Protein AF-A0A6V7U161-F1 (afdb_monomer_lite)

InterPro domains:
  IPR001534 Transthyretin-like [PF01060] (57-115)
  IPR001534 Transthyretin-like [PTHR21700] (9-132)
  IPR038479 Transthyretin-like superfamily [G3DSA:2.60.40.3330] (28-146)

Secondary structure (DSSP, 8-state):
-------------------------------EEEEEEEEEEEE--SSTTSPPEEEEEE--S-EEEEEE-SSS-EEEEEEE--TTSEEEEEPPPPTT---GGG--EEEEEEE---TTS-S---TT-EEEEEEE-TTS-TT--EEEEEEETT--SEEEEE-

Radius of gyration: 27.33 Å; chains: 1; bounding box: 63×31×100 Å

Foldseek 3Di:
DDDDDDDPPPPPVPPPPPPPPPPPPPPQPFDKFKEFEKFWAWADDPDPPDPTDIDIATFFQKKKWKWFPPPDTHTQWIWTAHRRRIIIITGDGDPPDPDCQPTFMKMWIKGDRARCVDPPPDPPKIKIWIGTCNPPDSVDSHDYAYDHDPHPTDIDIDD

Structure (mmCIF, N/CA/C/O backbone):
data_AF-A0A6V7U161-F1
#
_entry.id   AF-A0A6V7U161-F1
#
loop_
_atom_site.group_PDB
_atom_site.id
_atom_site.type_symbol
_atom_site.label_atom_id
_atom_site.label_alt_id
_atom_site.label_comp_id
_atom_site.label_asym_id
_atom_site.label_entity_id
_atom_site.label_seq_id
_atom_site.pdbx_PDB_ins_code
_atom_site.Cartn_x
_atom_site.Cartn_y
_atom_site.Cartn_z
_atom_site.oc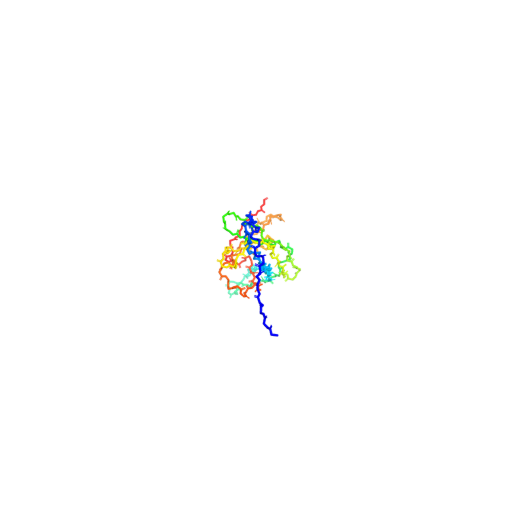cupancy
_atom_site.B_iso_or_equiv
_atom_site.auth_seq_id
_atom_site.auth_comp_id
_atom_site.auth_asym_id
_atom_site.auth_atom_id
_atom_site.pdbx_PDB_model_num
ATOM 1 N N . MET A 1 1 ? 34.275 -0.743 -76.771 1.00 33.38 1 MET A N 1
ATOM 2 C CA . MET A 1 1 ? 35.194 -1.772 -76.233 1.00 33.38 1 MET A CA 1
ATOM 3 C C . MET A 1 1 ? 36.042 -1.164 -75.121 1.00 33.38 1 MET A C 1
ATOM 5 O O . MET A 1 1 ? 36.836 -0.300 -75.441 1.00 33.38 1 MET A O 1
ATOM 9 N N . ASN A 1 2 ? 35.826 -1.640 -73.881 1.00 33.62 2 ASN A N 1
ATOM 10 C CA . ASN A 1 2 ? 36.758 -1.811 -72.740 1.00 33.62 2 ASN A CA 1
ATOM 11 C C . ASN A 1 2 ? 37.633 -0.633 -72.241 1.00 33.62 2 ASN A C 1
ATOM 13 O O . ASN A 1 2 ? 38.216 0.068 -73.044 1.00 33.62 2 ASN A O 1
ATOM 17 N N . LYS A 1 3 ? 37.932 -0.412 -70.949 1.00 35.66 3 LYS A N 1
ATOM 18 C CA . LYS A 1 3 ? 37.608 -0.993 -69.619 1.00 35.66 3 LYS A CA 1
ATOM 19 C C . LYS A 1 3 ? 38.303 -0.055 -68.583 1.00 35.66 3 LYS A C 1
ATOM 21 O O . LYS A 1 3 ? 39.442 0.314 -68.813 1.00 35.66 3 LYS A O 1
ATOM 26 N N . ILE A 1 4 ? 37.611 0.449 -67.551 1.00 38.06 4 ILE A N 1
ATOM 27 C CA . ILE A 1 4 ? 37.743 0.091 -66.110 1.00 38.06 4 ILE A CA 1
ATOM 28 C C . ILE A 1 4 ? 38.966 0.655 -65.324 1.00 38.06 4 ILE A C 1
ATOM 30 O O . ILE A 1 4 ? 40.093 0.254 -65.578 1.00 38.06 4 ILE A O 1
ATOM 34 N N . LYS A 1 5 ? 38.630 1.386 -64.231 1.00 38.19 5 LYS A N 1
ATOM 35 C CA . LYS A 1 5 ? 39.344 1.668 -62.946 1.00 38.19 5 LYS A CA 1
ATOM 36 C C . LYS A 1 5 ? 40.547 2.628 -63.015 1.00 38.19 5 LYS A C 1
ATOM 38 O O . LYS A 1 5 ? 41.415 2.485 -63.852 1.00 38.19 5 LYS A O 1
ATOM 43 N N . ILE A 1 6 ? 40.647 3.633 -62.141 1.00 40.00 6 ILE A N 1
ATOM 44 C CA . ILE A 1 6 ? 41.024 3.461 -60.727 1.00 40.00 6 ILE A CA 1
ATOM 45 C C . ILE A 1 6 ? 40.313 4.484 -59.825 1.00 40.00 6 ILE A C 1
ATOM 47 O O . ILE A 1 6 ? 40.367 5.691 -60.031 1.00 40.00 6 ILE A O 1
ATOM 51 N N . PHE A 1 7 ? 39.647 3.926 -58.814 1.00 36.91 7 PHE A N 1
ATOM 52 C CA . PHE A 1 7 ? 39.114 4.572 -57.621 1.00 36.91 7 PHE A CA 1
ATOM 53 C C . PHE A 1 7 ? 40.233 5.343 -56.907 1.00 36.91 7 PHE A C 1
ATOM 55 O O . PHE A 1 7 ? 41.188 4.730 -56.426 1.00 36.91 7 PHE A O 1
ATOM 62 N N . LEU A 1 8 ? 40.111 6.667 -56.811 1.00 36.53 8 LEU A N 1
ATOM 63 C CA . LEU A 1 8 ? 40.977 7.473 -55.960 1.00 36.53 8 LEU A CA 1
ATOM 64 C C . LEU A 1 8 ? 40.510 7.298 -54.507 1.00 36.53 8 LEU A C 1
ATOM 66 O O . LEU A 1 8 ? 39.706 8.062 -53.980 1.00 36.53 8 LEU A O 1
ATOM 70 N N . ILE A 1 9 ? 40.991 6.227 -53.881 1.00 44.47 9 ILE A N 1
ATOM 71 C CA . ILE A 1 9 ? 41.018 6.084 -52.431 1.00 44.47 9 ILE A CA 1
ATOM 72 C C . ILE A 1 9 ? 42.065 7.088 -51.936 1.00 44.47 9 ILE A C 1
ATOM 74 O O . ILE A 1 9 ? 43.247 6.769 -51.837 1.00 44.47 9 ILE A O 1
ATOM 78 N N . ILE A 1 10 ? 41.645 8.319 -51.650 1.00 43.97 10 ILE A N 1
ATOM 79 C CA . ILE A 1 10 ? 42.383 9.158 -50.708 1.00 43.97 10 ILE A CA 1
ATOM 80 C C . ILE A 1 10 ? 41.817 8.816 -49.337 1.00 43.97 10 ILE A C 1
ATOM 82 O O . ILE A 1 10 ? 40.754 9.286 -48.935 1.00 43.97 10 ILE A O 1
ATOM 86 N N . PHE A 1 11 ? 42.542 7.917 -48.671 1.00 38.19 11 PHE A N 1
ATOM 87 C CA . PHE A 1 11 ? 42.521 7.673 -47.236 1.00 38.19 11 PHE A CA 1
ATOM 88 C C . PHE A 1 11 ? 42.753 9.016 -46.523 1.00 38.19 11 PHE A C 1
ATOM 90 O O . PHE A 1 11 ? 43.875 9.371 -46.165 1.00 38.19 11 PHE A O 1
ATOM 97 N N . LEU A 1 12 ? 41.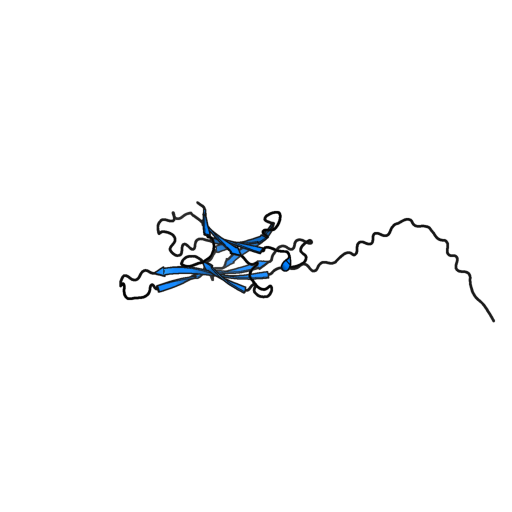687 9.793 -46.329 1.00 37.44 12 LEU A N 1
ATOM 98 C CA . LEU A 1 12 ? 41.664 10.763 -45.251 1.00 37.44 12 LEU A CA 1
ATOM 99 C C . LEU A 1 12 ? 41.554 9.920 -43.982 1.00 37.44 12 LEU A C 1
ATOM 101 O O . LEU A 1 12 ? 40.494 9.386 -43.659 1.00 37.44 12 LEU A O 1
ATOM 105 N N . VAL A 1 13 ? 42.696 9.719 -43.329 1.00 38.84 13 VAL A N 1
ATOM 106 C CA . VAL A 1 13 ? 42.806 9.134 -41.995 1.00 38.84 13 VAL A CA 1
ATOM 107 C C . VAL A 1 13 ? 42.109 10.095 -41.037 1.00 38.84 13 VAL A C 1
ATOM 109 O O . VAL A 1 13 ? 42.728 10.938 -40.393 1.00 38.84 13 VAL A O 1
ATOM 112 N N . ILE A 1 14 ? 40.784 9.999 -40.982 1.00 44.41 14 ILE A N 1
ATOM 113 C CA . ILE A 1 14 ? 40.000 10.546 -39.892 1.00 44.41 14 ILE A CA 1
ATOM 114 C C . ILE A 1 14 ? 40.205 9.563 -38.741 1.00 44.41 14 ILE A C 1
ATOM 116 O O . ILE A 1 14 ? 39.504 8.564 -38.608 1.00 44.41 14 ILE A O 1
ATOM 120 N N . ASN A 1 15 ? 41.218 9.848 -37.925 1.00 39.97 15 ASN A N 1
ATOM 121 C CA . ASN A 1 15 ? 41.327 9.370 -36.550 1.00 39.97 15 ASN A CA 1
ATOM 122 C C . ASN A 1 15 ? 40.177 9.979 -35.726 1.00 39.97 15 ASN A C 1
ATOM 124 O O . ASN A 1 15 ? 40.373 10.828 -34.866 1.00 39.97 15 ASN A O 1
ATOM 128 N N . LEU A 1 16 ? 38.951 9.566 -36.022 1.00 39.56 16 LEU A N 1
ATOM 129 C CA . LEU A 1 16 ? 37.836 9.639 -35.096 1.00 39.56 16 LEU A CA 1
ATOM 130 C C . LEU A 1 16 ? 37.449 8.192 -34.873 1.00 39.56 16 LEU A C 1
ATOM 132 O O . LEU A 1 16 ? 36.643 7.621 -35.608 1.00 39.56 16 LEU A O 1
ATOM 136 N N . SER A 1 17 ? 38.124 7.600 -33.882 1.00 37.66 17 SER A N 1
ATOM 137 C CA . SER A 1 17 ? 37.665 6.406 -33.189 1.00 37.66 17 SER A CA 1
ATOM 138 C C . SER A 1 17 ? 36.182 6.608 -32.927 1.00 37.66 17 SER A C 1
ATOM 140 O O . SER A 1 17 ? 35.773 7.392 -32.071 1.00 37.66 17 SER A O 1
ATOM 142 N N . SER A 1 18 ? 35.383 6.003 -33.794 1.00 39.88 18 SER A N 1
ATOM 143 C CA . SER A 1 18 ? 33.943 6.069 -33.743 1.00 39.88 18 SER A CA 1
ATOM 144 C C . SER A 1 18 ? 33.561 5.138 -32.606 1.00 39.88 18 SER A C 1
ATOM 146 O O . SER A 1 18 ? 33.221 3.979 -32.825 1.00 39.88 18 SER A O 1
ATOM 148 N N . TYR A 1 19 ? 33.672 5.647 -31.377 1.00 39.50 19 TYR A N 1
ATOM 149 C CA . TYR A 1 19 ? 32.928 5.156 -30.226 1.00 39.50 19 TYR A CA 1
ATOM 150 C C . TYR A 1 19 ? 31.452 5.448 -30.513 1.00 39.50 19 TYR A C 1
ATOM 152 O O . TYR A 1 19 ? 30.827 6.348 -29.957 1.00 39.50 19 TYR A O 1
ATOM 160 N N . ILE A 1 20 ? 30.899 4.699 -31.466 1.00 44.38 20 ILE A N 1
ATOM 161 C CA . ILE A 1 20 ? 29.468 4.500 -31.577 1.00 44.38 20 ILE A CA 1
ATOM 162 C C . ILE A 1 20 ? 29.159 3.607 -30.384 1.00 44.38 20 ILE A C 1
ATOM 164 O O . ILE A 1 20 ? 29.175 2.381 -30.480 1.00 44.38 20 ILE A O 1
ATOM 168 N N . TYR A 1 21 ? 28.953 4.229 -29.224 1.00 44.34 21 TYR A N 1
ATOM 169 C CA . TYR A 1 21 ? 28.184 3.579 -28.181 1.00 44.34 21 TYR A CA 1
ATOM 170 C C . TYR A 1 21 ? 26.874 3.168 -28.852 1.00 44.34 21 TYR A C 1
ATOM 172 O O . TYR A 1 21 ? 26.213 4.034 -29.439 1.00 44.34 21 TYR A O 1
ATOM 180 N N . PRO A 1 22 ? 26.500 1.878 -28.854 1.00 41.28 22 PRO A N 1
ATOM 181 C CA . PRO A 1 22 ? 25.158 1.533 -29.260 1.00 41.28 22 PRO A CA 1
ATOM 182 C C . PRO A 1 22 ? 24.254 2.290 -28.296 1.00 41.28 22 PRO A C 1
ATOM 184 O O . PRO A 1 22 ? 24.283 2.048 -27.089 1.00 41.28 22 PRO A O 1
ATOM 187 N N . PHE A 1 23 ? 23.511 3.260 -28.824 1.00 42.75 23 PHE A N 1
ATOM 188 C CA . PHE A 1 23 ? 22.413 3.891 -28.118 1.00 42.75 23 PHE A CA 1
ATOM 189 C C . PHE A 1 23 ? 21.419 2.754 -27.867 1.00 42.75 23 PHE A C 1
ATOM 191 O O . PHE A 1 23 ? 20.602 2.420 -28.726 1.00 42.75 23 PHE A O 1
ATOM 198 N N . LYS A 1 24 ? 21.583 2.046 -26.744 1.00 39.47 24 LYS A N 1
ATOM 199 C CA . LYS A 1 24 ? 20.605 1.077 -26.273 1.00 39.47 24 LYS A CA 1
ATOM 200 C C . LYS A 1 24 ? 19.384 1.916 -25.940 1.00 39.47 24 LYS A C 1
ATOM 202 O O . LYS A 1 24 ? 19.337 2.598 -24.923 1.00 39.47 24 LYS A O 1
ATOM 207 N N . ILE A 1 25 ? 18.430 1.936 -26.862 1.00 43.25 25 ILE A N 1
ATOM 208 C CA . ILE A 1 25 ? 17.087 2.420 -26.589 1.00 43.25 25 ILE A CA 1
ATOM 209 C C . ILE A 1 25 ? 16.510 1.393 -25.620 1.00 43.25 25 ILE A C 1
ATOM 211 O O . ILE A 1 25 ? 16.006 0.350 -26.032 1.00 43.25 25 ILE A O 1
ATOM 215 N N . PHE A 1 26 ? 16.698 1.636 -24.327 1.00 47.97 26 PHE A N 1
ATOM 216 C CA . PHE A 1 26 ? 16.093 0.821 -23.292 1.00 47.97 26 PHE A CA 1
ATOM 217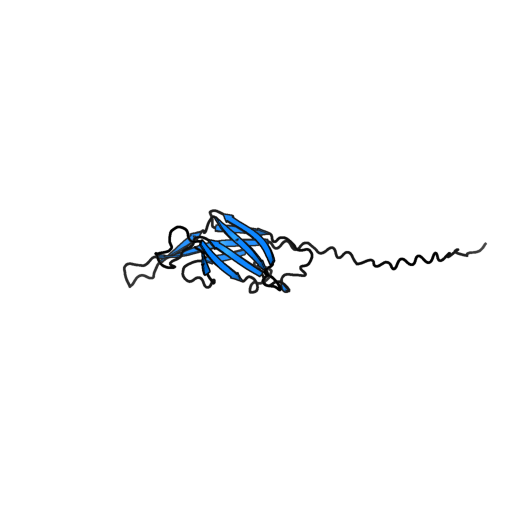 C C . PHE A 1 26 ? 14.590 1.104 -23.309 1.00 47.97 26 PHE A C 1
ATOM 219 O O . PHE A 1 26 ? 14.197 2.275 -23.233 1.00 47.97 26 PHE A O 1
ATOM 226 N N . PRO A 1 27 ? 13.731 0.082 -23.468 1.00 48.41 27 PRO A N 1
ATOM 227 C CA . PRO A 1 27 ? 12.305 0.287 -23.303 1.00 48.41 27 PRO A CA 1
ATOM 228 C C . PRO A 1 27 ? 12.087 0.792 -21.879 1.00 48.41 27 PRO A C 1
ATOM 230 O O . PRO A 1 27 ? 12.540 0.165 -20.926 1.00 48.41 27 PRO A O 1
ATOM 233 N N . GLN A 1 28 ? 11.427 1.940 -21.728 1.00 51.62 28 GLN A N 1
ATOM 234 C CA . GLN A 1 28 ? 11.046 2.398 -20.402 1.00 51.62 28 GLN A CA 1
ATOM 235 C C . GLN A 1 28 ? 10.061 1.386 -19.810 1.00 51.62 28 GLN A C 1
ATOM 237 O O . GLN A 1 28 ? 8.898 1.327 -20.217 1.00 51.62 28 GLN A O 1
ATOM 242 N N . LEU A 1 29 ? 10.548 0.555 -18.890 1.00 53.00 29 LEU A N 1
ATOM 243 C CA . LEU A 1 29 ? 9.735 -0.361 -18.104 1.00 53.00 29 LEU A CA 1
ATOM 244 C C . LEU A 1 29 ? 8.901 0.471 -17.128 1.00 53.00 29 LEU A C 1
ATOM 246 O O . LEU A 1 29 ? 9.316 0.796 -16.022 1.00 53.00 29 LEU A O 1
ATOM 250 N N . ASN A 1 30 ? 7.707 0.858 -17.569 1.00 59.03 30 ASN A N 1
ATOM 251 C CA . ASN A 1 30 ? 6.717 1.472 -16.698 1.00 59.03 30 ASN A CA 1
ATOM 252 C C . ASN A 1 30 ? 6.084 0.366 -15.842 1.00 59.03 30 ASN A C 1
ATOM 254 O O . ASN A 1 30 ? 5.110 -0.262 -16.269 1.00 59.03 30 ASN A O 1
ATOM 258 N N . TYR A 1 31 ? 6.624 0.106 -14.648 1.00 67.75 31 TYR A N 1
ATOM 259 C CA . TYR A 1 31 ? 5.987 -0.826 -13.716 1.00 67.75 31 TYR A CA 1
ATOM 260 C C . TYR A 1 31 ? 4.646 -0.266 -13.276 1.00 67.75 31 TYR A C 1
ATOM 262 O O . TYR A 1 31 ? 4.563 0.819 -12.701 1.00 67.75 31 TYR A O 1
ATOM 270 N N . LYS A 1 32 ? 3.581 -1.014 -13.550 1.00 79.19 32 LYS A N 1
ATOM 271 C CA . LYS A 1 32 ? 2.231 -0.641 -13.155 1.00 79.19 32 LYS A CA 1
ATOM 272 C C . LYS A 1 32 ? 1.766 -1.560 -12.046 1.00 79.19 32 LYS A C 1
ATOM 274 O O . LYS A 1 32 ? 1.358 -2.690 -12.299 1.00 79.19 32 LYS A O 1
ATOM 279 N N . ILE A 1 33 ? 1.782 -1.036 -10.830 1.00 86.19 33 ILE A N 1
ATOM 280 C CA . ILE A 1 33 ? 1.278 -1.725 -9.653 1.00 86.19 33 ILE A CA 1
ATOM 281 C C . ILE A 1 33 ? -0.136 -1.260 -9.374 1.00 86.19 33 ILE A C 1
ATOM 283 O O . ILE A 1 33 ? -0.443 -0.072 -9.373 1.00 86.19 33 ILE A O 1
ATOM 287 N N . SER A 1 34 ? -1.030 -2.206 -9.157 1.00 90.94 34 SER A N 1
ATOM 288 C CA . SER A 1 34 ? -2.405 -1.935 -8.778 1.00 90.94 34 SER A CA 1
ATOM 289 C C . SER A 1 34 ? -2.842 -2.886 -7.683 1.00 90.94 34 SER A C 1
ATOM 291 O O . SER A 1 34 ? -2.239 -3.935 -7.464 1.00 90.94 34 SER A O 1
ATOM 293 N N . GLY A 1 35 ? -3.895 -2.524 -6.974 1.00 92.94 35 GLY A N 1
ATOM 294 C CA . GLY A 1 35 ? -4.436 -3.403 -5.957 1.00 92.94 35 GLY A CA 1
ATOM 295 C C . GLY A 1 35 ? -5.547 -2.761 -5.162 1.00 92.94 35 GLY A C 1
ATOM 296 O O . GLY A 1 35 ? -6.022 -1.671 -5.488 1.00 92.94 35 GLY A O 1
ATOM 297 N N . LYS A 1 36 ? -5.948 -3.458 -4.103 1.00 95.44 36 LYS A N 1
ATOM 298 C CA . LYS A 1 36 ? -6.940 -3.012 -3.134 1.00 95.44 36 LYS A CA 1
ATOM 299 C C . LYS A 1 36 ? -6.410 -3.209 -1.719 1.00 95.44 36 LYS A C 1
ATOM 301 O O . LYS A 1 36 ? -5.927 -4.290 -1.380 1.00 95.44 36 LYS A O 1
ATOM 306 N N . LEU A 1 37 ? -6.524 -2.161 -0.910 1.00 96.06 37 LEU A N 1
ATOM 307 C CA . LEU A 1 37 ? -6.197 -2.162 0.508 1.00 96.06 37 LEU A CA 1
ATOM 308 C C . LEU A 1 37 ? -7.459 -2.399 1.336 1.00 96.06 37 LEU A C 1
ATOM 310 O O . LEU A 1 37 ? -8.445 -1.664 1.229 1.00 96.06 37 LEU A O 1
ATOM 314 N N . GLU A 1 38 ? -7.408 -3.409 2.194 1.00 95.06 38 GLU A N 1
ATOM 315 C CA . GLU A 1 38 ? -8.506 -3.789 3.077 1.00 95.06 38 GLU A CA 1
ATOM 316 C C . GLU A 1 38 ? -8.028 -3.856 4.532 1.00 95.06 38 GLU A C 1
ATOM 318 O O . GLU A 1 38 ? -6.970 -4.403 4.837 1.00 95.06 38 GLU A O 1
ATOM 323 N N . CYS A 1 39 ? -8.821 -3.303 5.444 1.00 92.69 39 CYS A N 1
ATOM 324 C CA . CYS A 1 39 ? -8.607 -3.361 6.879 1.00 92.69 39 CYS A CA 1
ATOM 325 C C . CYS A 1 39 ? -9.407 -4.511 7.474 1.00 92.69 39 CYS A C 1
ATOM 327 O O . CYS A 1 39 ? -10.625 -4.558 7.294 1.00 92.69 39 CYS A O 1
ATOM 329 N N . MET A 1 40 ? -8.734 -5.410 8.189 1.00 90.69 40 MET A N 1
ATOM 330 C CA . MET A 1 40 ? -9.370 -6.490 8.936 1.00 90.69 40 MET A CA 1
ATOM 331 C C . MET A 1 40 ? -9.451 -6.133 10.421 1.00 90.69 40 MET A C 1
ATOM 333 O O . MET A 1 40 ? -8.425 -5.897 11.060 1.00 90.69 40 MET A O 1
ATOM 337 N N . THR A 1 41 ? -10.662 -6.140 10.976 1.00 85.81 41 THR A N 1
ATOM 338 C CA . THR A 1 41 ? -10.948 -5.893 12.400 1.00 85.81 41 THR A CA 1
ATOM 339 C C . THR A 1 41 ? -11.666 -7.105 12.988 1.00 85.81 41 THR A C 1
ATOM 341 O O . THR A 1 41 ? -12.605 -7.617 12.372 1.00 85.81 41 THR A O 1
ATOM 344 N N . PHE A 1 42 ? -11.243 -7.567 14.173 1.00 82.81 42 PHE A N 1
ATOM 345 C CA . PHE A 1 42 ? -11.971 -8.619 14.891 1.00 82.81 42 PHE A CA 1
ATOM 346 C C . PHE A 1 42 ? -13.066 -7.956 15.716 1.00 82.81 42 PHE A C 1
ATOM 348 O O . PHE A 1 42 ? -12.803 -7.075 16.525 1.00 82.81 42 PHE A O 1
ATOM 355 N N . ILE A 1 43 ? -14.299 -8.396 15.518 1.00 78.81 43 ILE A N 1
ATOM 356 C CA . ILE A 1 43 ? -15.420 -8.035 16.368 1.00 78.81 43 ILE A CA 1
ATOM 357 C C . ILE A 1 43 ? -15.479 -9.100 17.468 1.00 78.81 43 ILE A C 1
ATOM 359 O O . ILE A 1 43 ? -15.774 -10.263 17.158 1.00 78.81 43 ILE A O 1
ATOM 363 N N . PRO A 1 44 ? -15.169 -8.750 18.730 1.00 69.69 44 PRO A N 1
ATOM 364 C CA . PRO A 1 44 ? -15.307 -9.687 19.831 1.00 69.69 44 PRO A CA 1
ATOM 365 C C . PRO A 1 44 ? -16.778 -10.083 19.978 1.00 69.69 44 PRO A C 1
ATOM 367 O O . PRO A 1 44 ? -17.676 -9.240 19.965 1.00 69.69 44 PRO A O 1
ATOM 370 N N . SER A 1 45 ? -17.037 -11.382 20.099 1.00 66.75 45 SER A N 1
ATOM 371 C CA . SER A 1 45 ? -18.349 -11.892 20.477 1.00 66.75 45 SER A CA 1
ATOM 372 C C . SER A 1 45 ? -18.457 -11.880 22.005 1.00 66.75 45 SER A C 1
ATOM 374 O O . SER A 1 45 ? -17.595 -12.400 22.707 1.00 66.75 45 SER A O 1
ATOM 376 N N . ASN A 1 46 ? -19.555 -11.343 22.545 1.00 66.50 46 ASN A N 1
ATOM 377 C CA . ASN A 1 46 ? -19.844 -11.410 23.989 1.00 66.50 46 ASN A CA 1
ATOM 378 C C . ASN A 1 46 ? -20.240 -12.829 24.453 1.00 66.50 46 ASN A C 1
ATOM 380 O O . ASN A 1 46 ? -20.631 -13.031 25.599 1.00 66.50 46 ASN A O 1
ATOM 384 N N . ILE A 1 47 ? -20.186 -13.814 23.552 1.00 67.69 47 ILE A N 1
ATOM 385 C CA . ILE A 1 47 ? -20.617 -15.193 23.757 1.00 67.69 47 ILE A CA 1
ATOM 386 C C . ILE A 1 47 ? -19.473 -16.096 23.292 1.00 67.69 47 ILE A C 1
ATOM 388 O O . ILE A 1 47 ? -19.208 -16.197 22.096 1.00 67.69 47 ILE A O 1
ATOM 392 N N . SER A 1 48 ? -18.831 -16.782 24.242 1.00 61.00 48 SER A N 1
ATOM 393 C CA . SER A 1 48 ? -17.608 -17.591 24.053 1.00 61.00 48 SER A CA 1
ATOM 394 C C . SER A 1 48 ? -17.713 -18.715 23.007 1.00 61.00 48 SER A C 1
ATOM 396 O O . SER A 1 48 ? -16.702 -19.305 22.638 1.00 61.00 48 SER A O 1
ATOM 398 N N . ILE A 1 49 ? -18.924 -19.031 22.553 1.00 64.25 49 ILE A N 1
ATOM 399 C CA . ILE A 1 49 ? -19.232 -20.130 21.632 1.00 64.25 49 ILE A CA 1
ATOM 400 C C . ILE A 1 49 ? -19.357 -19.659 20.174 1.00 64.25 49 ILE A C 1
ATOM 402 O O . ILE A 1 49 ? -19.419 -20.490 19.270 1.00 64.25 49 ILE A O 1
ATOM 406 N N . ILE A 1 50 ? -19.416 -18.344 19.926 1.00 63.53 50 ILE A N 1
ATOM 407 C CA . ILE A 1 50 ? -19.559 -17.789 18.575 1.00 63.53 50 ILE A CA 1
ATOM 408 C C . ILE A 1 50 ? -18.177 -17.362 18.075 1.00 63.53 50 ILE A C 1
ATOM 410 O O . ILE A 1 50 ? -17.530 -16.557 18.753 1.00 63.53 50 ILE A O 1
ATOM 414 N N . PRO A 1 51 ? -17.726 -17.844 16.901 1.00 60.62 51 PRO A N 1
ATOM 415 C CA . PRO A 1 51 ? -16.455 -17.417 16.334 1.00 60.62 51 PRO A CA 1
ATOM 416 C C . PRO A 1 51 ? -16.450 -15.899 16.143 1.00 60.62 51 PRO A C 1
ATOM 418 O O . PRO A 1 51 ? -17.423 -15.324 15.648 1.00 60.62 51 PRO A O 1
ATOM 421 N N . SER A 1 52 ? -15.351 -15.258 16.543 1.00 67.81 52 SER A N 1
ATOM 422 C CA . SER A 1 52 ? -15.140 -13.822 16.364 1.00 67.81 52 SER A CA 1
ATOM 423 C C . SER A 1 52 ? -15.402 -13.439 14.910 1.00 67.81 52 SER A C 1
ATOM 425 O O . SER A 1 52 ? -14.835 -14.033 13.988 1.00 67.81 52 SER A O 1
ATOM 427 N N . GLN A 1 53 ? -16.272 -12.456 14.691 1.00 79.62 53 GLN A N 1
ATOM 428 C CA . GLN A 1 53 ? -16.580 -12.003 13.339 1.00 79.62 53 GLN A CA 1
ATOM 429 C C . GLN A 1 53 ? -15.446 -11.113 12.832 1.00 79.62 53 GLN A C 1
ATOM 431 O O . GLN A 1 53 ? -14.931 -10.272 13.564 1.00 79.62 53 GLN A O 1
ATOM 436 N N . VAL A 1 54 ? -15.057 -11.280 11.569 1.00 84.44 54 VAL A N 1
ATOM 437 C CA . VAL A 1 54 ? -14.083 -10.395 10.921 1.00 84.44 54 VAL A CA 1
ATOM 438 C C . VAL A 1 54 ? -14.840 -9.375 10.091 1.00 84.44 54 VAL A C 1
ATOM 440 O O . VAL A 1 54 ? -15.566 -9.737 9.163 1.00 84.44 54 VAL A O 1
ATOM 443 N N . ARG A 1 55 ? -14.651 -8.093 10.399 1.00 87.38 55 ARG A N 1
ATOM 444 C CA . ARG A 1 55 ? -15.094 -7.004 9.532 1.00 87.38 55 ARG A CA 1
ATOM 445 C C . ARG A 1 55 ? -13.963 -6.638 8.586 1.0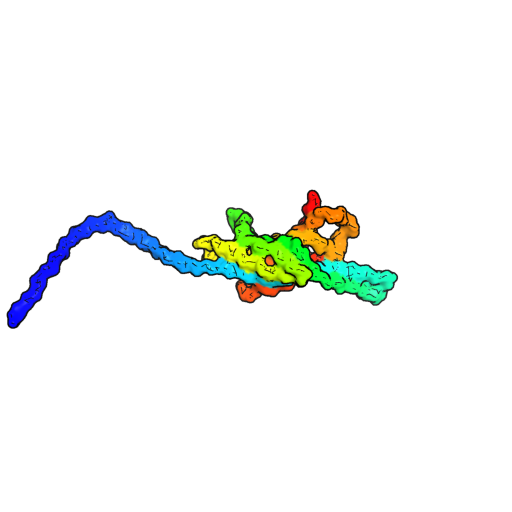0 87.38 55 ARG A C 1
ATOM 447 O O . ARG A 1 55 ? -12.842 -6.403 9.029 1.00 87.38 55 ARG A O 1
ATOM 454 N N . VAL A 1 56 ? -14.285 -6.557 7.299 1.00 91.44 56 VAL A N 1
ATOM 455 C CA . VAL A 1 56 ? -13.366 -6.101 6.254 1.00 91.44 56 VAL A CA 1
ATOM 456 C C . VAL A 1 56 ? -13.879 -4.776 5.705 1.00 91.44 56 VAL A C 1
ATOM 458 O O . VAL A 1 56 ? -15.023 -4.697 5.256 1.00 91.44 56 VAL A O 1
ATOM 461 N N . THR A 1 57 ? -13.059 -3.730 5.753 1.00 94.00 57 THR A N 1
ATOM 462 C CA . THR A 1 57 ? -13.404 -2.413 5.192 1.00 94.00 57 THR A CA 1
ATOM 463 C C . THR A 1 57 ? -12.310 -1.912 4.260 1.00 94.00 57 THR A C 1
ATOM 465 O O . THR A 1 57 ? -11.137 -2.151 4.535 1.00 94.00 57 THR A O 1
ATOM 468 N N . PRO A 1 58 ? -12.642 -1.192 3.179 1.00 96.38 58 PRO A N 1
ATOM 469 C CA . PRO A 1 58 ? -11.622 -0.567 2.347 1.00 96.38 58 PRO A CA 1
ATOM 470 C C . PRO A 1 58 ? -10.813 0.464 3.144 1.00 96.38 58 PRO A C 1
ATOM 472 O O . PRO A 1 58 ? -11.344 1.118 4.045 1.00 96.38 58 PRO A O 1
ATOM 475 N N . ILE A 1 59 ? -9.532 0.611 2.809 1.00 95.62 59 ILE A N 1
ATOM 476 C CA . ILE A 1 59 ? -8.662 1.640 3.388 1.00 95.62 59 ILE A CA 1
ATOM 477 C C . ILE A 1 59 ? -8.519 2.768 2.375 1.00 95.62 59 ILE A C 1
ATOM 479 O O . ILE A 1 59 ? -7.780 2.640 1.400 1.00 95.62 59 ILE A O 1
ATOM 483 N N . SER A 1 60 ? -9.212 3.875 2.617 1.00 95.62 60 SER A N 1
ATOM 484 C CA . SER A 1 60 ? -9.113 5.083 1.802 1.00 95.62 60 SER A CA 1
ATOM 485 C C . SER A 1 60 ? -7.983 6.000 2.264 1.00 95.62 60 SER A C 1
ATOM 487 O O . SER A 1 60 ? -7.592 5.978 3.435 1.00 95.62 60 SER A O 1
ATOM 489 N N . ASN A 1 61 ? -7.479 6.829 1.345 1.00 96.19 61 ASN A N 1
ATOM 490 C CA . ASN A 1 61 ? -6.473 7.858 1.616 1.00 96.19 61 ASN A CA 1
ATOM 491 C C . ASN A 1 61 ? -5.179 7.328 2.266 1.00 96.19 61 ASN A C 1
ATOM 493 O O . ASN A 1 61 ? -4.491 8.070 2.969 1.00 96.19 61 ASN A O 1
ATOM 497 N N . ALA A 1 62 ? -4.845 6.051 2.062 1.00 96.56 62 ALA A N 1
ATOM 498 C CA . ALA A 1 62 ? -3.535 5.531 2.432 1.00 96.56 62 ALA A CA 1
ATOM 499 C C . ALA A 1 62 ? -2.506 6.020 1.417 1.00 96.56 62 ALA A C 1
ATOM 501 O O . ALA A 1 62 ? -2.785 6.011 0.219 1.00 96.56 62 ALA A O 1
ATOM 502 N N . GLN A 1 63 ? -1.329 6.420 1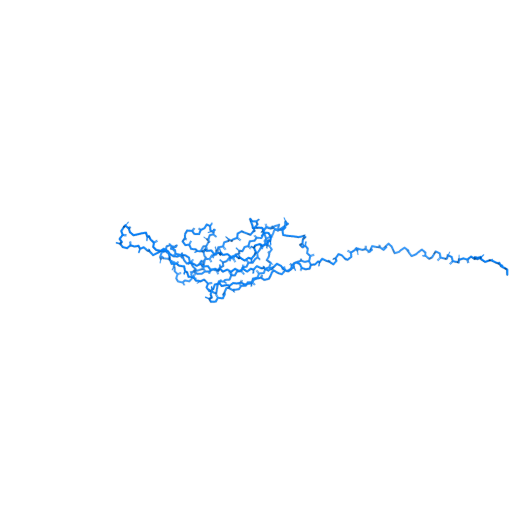.890 1.00 97.56 63 GLN A N 1
ATOM 503 C CA . GLN A 1 63 ? -0.202 6.750 1.020 1.00 97.56 63 GLN A CA 1
ATOM 504 C C . GLN A 1 63 ? 0.566 5.463 0.739 1.00 97.56 63 GLN A C 1
ATOM 506 O O . GLN A 1 63 ? 0.902 4.729 1.669 1.00 97.56 63 GLN A O 1
ATOM 511 N N . ILE A 1 64 ? 0.807 5.178 -0.535 1.00 96.69 64 ILE A N 1
ATOM 512 C CA . ILE A 1 64 ? 1.524 3.990 -0.991 1.00 96.69 64 ILE A CA 1
ATOM 513 C C . ILE A 1 64 ? 2.747 4.463 -1.747 1.00 96.69 64 ILE A C 1
ATOM 515 O O . ILE A 1 64 ? 2.614 5.201 -2.721 1.00 96.69 64 ILE A O 1
ATOM 519 N N . GLN A 1 65 ? 3.915 4.014 -1.318 1.00 94.50 65 GLN A N 1
ATOM 520 C CA . GLN A 1 65 ? 5.185 4.295 -1.967 1.00 94.50 65 GLN A CA 1
ATOM 521 C C . GLN A 1 65 ? 5.817 2.986 -2.413 1.00 94.50 65 GLN A C 1
ATOM 523 O O . GLN A 1 65 ? 5.766 2.008 -1.672 1.00 94.50 65 GLN A O 1
ATOM 528 N N . LEU A 1 66 ? 6.384 2.976 -3.612 1.00 90.44 66 LEU A N 1
ATOM 529 C CA . LEU A 1 66 ? 7.192 1.892 -4.143 1.00 90.44 66 LEU A CA 1
ATOM 530 C C . LEU A 1 66 ? 8.662 2.263 -3.975 1.00 90.44 66 LEU A C 1
ATOM 532 O O . LEU A 1 66 ? 9.071 3.356 -4.375 1.00 90.44 66 LEU A O 1
ATOM 536 N N . TRP A 1 67 ? 9.411 1.330 -3.414 1.00 89.06 67 TRP A N 1
ATOM 537 C CA . TRP A 1 67 ? 10.833 1.434 -3.145 1.00 89.06 67 TRP A CA 1
ATOM 538 C C . TRP A 1 67 ? 11.546 0.186 -3.646 1.00 89.06 67 TRP A C 1
ATOM 540 O O . TRP A 1 67 ? 10.901 -0.844 -3.859 1.00 89.06 67 TRP A O 1
ATOM 550 N N . ASP A 1 68 ? 12.851 0.302 -3.802 1.00 85.31 68 ASP A N 1
ATOM 551 C CA . ASP A 1 68 ? 13.781 -0.775 -4.110 1.00 85.31 68 ASP A CA 1
ATOM 552 C C . ASP A 1 68 ? 14.855 -0.828 -3.013 1.00 85.31 68 ASP A C 1
ATOM 554 O O . ASP A 1 68 ? 15.362 0.226 -2.639 1.00 85.31 68 ASP A O 1
ATOM 558 N N . GLU A 1 69 ? 15.111 -2.006 -2.431 1.00 84.12 69 GLU A N 1
ATOM 559 C CA . GLU A 1 69 ? 16.009 -2.207 -1.267 1.00 84.12 69 GLU A CA 1
ATOM 560 C C . GLU A 1 69 ? 17.476 -2.497 -1.661 1.00 84.12 69 GLU A C 1
ATOM 562 O O . GLU A 1 69 ? 18.244 -2.978 -0.832 1.00 84.12 69 GLU A O 1
ATOM 567 N N . ASP A 1 70 ? 17.884 -2.180 -2.892 1.00 72.88 70 ASP A N 1
ATOM 568 C CA . ASP A 1 70 ? 19.270 -2.315 -3.374 1.00 72.88 70 ASP A CA 1
ATOM 569 C C . ASP A 1 70 ? 20.271 -1.403 -2.607 1.00 72.88 70 ASP A C 1
ATOM 571 O O . ASP A 1 70 ? 19.988 -0.976 -1.491 1.00 72.88 70 ASP A O 1
ATOM 575 N N . ASP A 1 71 ? 21.486 -1.144 -3.133 1.00 63.12 71 ASP A N 1
ATOM 576 C CA . ASP A 1 71 ? 22.599 -0.359 -2.531 1.00 63.12 71 ASP A CA 1
ATOM 577 C C . ASP A 1 71 ? 22.239 1.129 -2.190 1.00 63.12 71 ASP A C 1
ATOM 579 O O . ASP A 1 71 ? 22.917 2.084 -2.582 1.00 63.12 71 ASP A O 1
ATOM 583 N N . GLY A 1 72 ? 21.177 1.341 -1.411 1.00 65.81 72 GLY A N 1
ATOM 584 C CA . GLY A 1 72 ? 20.412 2.567 -1.221 1.00 65.81 72 GLY A CA 1
ATOM 585 C C . GLY A 1 72 ? 18.916 2.324 -1.478 1.00 65.81 72 GLY A C 1
ATOM 586 O O . GLY A 1 72 ? 18.544 1.846 -2.539 1.00 65.81 72 GLY A O 1
ATOM 587 N N . ASP A 1 73 ? 18.051 2.700 -0.525 1.00 73.44 73 ASP A N 1
ATOM 588 C CA . ASP A 1 73 ? 16.597 2.670 -0.734 1.00 73.44 73 ASP A CA 1
ATOM 589 C C . ASP A 1 73 ? 16.205 3.656 -1.852 1.00 73.44 73 ASP A C 1
ATOM 591 O O . ASP A 1 73 ? 16.184 4.878 -1.641 1.00 73.44 73 ASP A O 1
ATOM 595 N N . ASP A 1 74 ? 15.846 3.132 -3.022 1.00 83.38 74 ASP A N 1
ATOM 596 C CA . ASP A 1 74 ? 15.531 3.938 -4.198 1.00 83.38 74 ASP A CA 1
ATOM 597 C C . ASP A 1 74 ? 14.025 4.179 -4.322 1.00 83.38 74 ASP A C 1
ATOM 599 O O . ASP A 1 74 ? 13.211 3.267 -4.483 1.00 83.38 74 ASP A O 1
ATOM 603 N N . PHE A 1 75 ? 13.618 5.450 -4.260 1.00 87.25 75 PHE A N 1
ATOM 604 C CA . PHE A 1 75 ? 12.213 5.825 -4.408 1.00 87.25 75 PHE A CA 1
ATOM 605 C C . PHE A 1 75 ? 11.761 5.708 -5.866 1.00 87.25 75 PHE A C 1
ATOM 607 O O . PHE A 1 75 ? 12.086 6.547 -6.713 1.00 87.25 75 PHE A O 1
ATOM 614 N N . LEU A 1 76 ? 10.902 4.728 -6.137 1.00 86.06 76 LEU A N 1
ATOM 615 C CA . LEU A 1 76 ? 10.401 4.455 -7.479 1.00 86.06 76 LEU A CA 1
ATOM 616 C C . LEU A 1 76 ? 9.057 5.126 -7.759 1.00 86.06 76 LEU A C 1
ATOM 618 O O . LEU A 1 76 ? 8.726 5.364 -8.912 1.00 86.06 76 LEU A O 1
ATOM 622 N N . GLY A 1 77 ? 8.250 5.476 -6.762 1.00 89.19 77 GLY A N 1
ATOM 623 C CA . GLY A 1 77 ? 7.008 6.204 -7.025 1.00 89.19 77 GLY A CA 1
ATOM 624 C C . GLY A 1 77 ? 6.008 6.153 -5.890 1.00 89.19 77 GLY A C 1
ATOM 625 O O . GLY A 1 77 ? 6.194 5.450 -4.905 1.00 89.19 77 GLY A O 1
ATOM 626 N N . GLU A 1 78 ? 4.914 6.893 -6.038 1.00 94.69 78 GLU A N 1
ATOM 627 C CA . GLU A 1 78 ? 3.865 6.932 -5.026 1.00 94.69 78 GLU A CA 1
ATOM 628 C C . GLU A 1 78 ? 2.471 7.109 -5.619 1.00 94.69 78 GLU A C 1
ATOM 630 O O . GLU A 1 78 ? 2.289 7.545 -6.758 1.00 94.69 78 GLU A O 1
ATOM 635 N N . THR A 1 79 ? 1.474 6.747 -4.822 1.00 95.69 79 THR A N 1
ATOM 636 C CA . THR A 1 79 ? 0.059 6.964 -5.100 1.00 95.69 79 THR A CA 1
ATOM 637 C C . THR A 1 79 ? -0.727 7.026 -3.791 1.00 95.69 79 THR A C 1
ATOM 639 O O . THR A 1 79 ? -0.196 6.762 -2.710 1.00 95.69 79 THR A O 1
ATOM 642 N N . THR A 1 80 ? -2.016 7.326 -3.894 1.00 97.69 80 THR A N 1
ATOM 643 C CA . THR A 1 80 ? -2.948 7.313 -2.765 1.00 97.69 80 THR A CA 1
ATOM 644 C C . THR A 1 80 ? -4.111 6.381 -3.076 1.00 97.69 80 THR A C 1
ATOM 646 O O . THR A 1 80 ? -4.614 6.370 -4.203 1.00 97.69 80 THR A O 1
ATOM 649 N N . SER A 1 81 ? -4.560 5.597 -2.093 1.00 97.62 81 SER A N 1
ATOM 650 C CA . SER A 1 81 ? -5.739 4.749 -2.277 1.00 97.62 81 SER A CA 1
ATOM 651 C C . SER A 1 81 ? -7.029 5.567 -2.369 1.00 97.62 81 SER A C 1
ATOM 653 O O . SER A 1 81 ? -7.245 6.540 -1.640 1.00 97.62 81 SER A O 1
ATOM 655 N N . LEU A 1 82 ? -7.916 5.135 -3.260 1.00 97.81 82 LEU A N 1
ATOM 656 C CA . LEU A 1 82 ? -9.247 5.694 -3.450 1.00 97.81 82 LEU A CA 1
ATOM 657 C C . LEU A 1 82 ? -10.197 5.273 -2.319 1.00 97.81 82 LEU A C 1
ATOM 659 O O . LEU A 1 82 ? -9.876 4.450 -1.462 1.00 97.81 82 LEU A O 1
ATOM 663 N N . ASN A 1 83 ? -11.412 5.826 -2.334 1.00 97.19 83 ASN A N 1
ATOM 664 C CA . ASN A 1 83 ? -12.435 5.573 -1.313 1.00 97.19 83 ASN A CA 1
ATOM 665 C C . ASN A 1 83 ? -12.828 4.093 -1.171 1.00 97.19 83 ASN A C 1
ATOM 667 O O . ASN A 1 83 ? -13.213 3.657 -0.089 1.00 97.19 83 ASN A O 1
ATOM 671 N N . ASP A 1 84 ? -12.720 3.316 -2.246 1.00 96.62 84 ASP A N 1
ATOM 672 C CA . ASP A 1 84 ? -12.975 1.872 -2.265 1.00 96.62 84 ASP A CA 1
ATOM 673 C C . ASP A 1 84 ? -11.732 1.029 -1.917 1.00 96.62 84 ASP A C 1
ATOM 675 O O . ASP A 1 84 ? -11.763 -0.203 -1.994 1.00 96.62 84 ASP A O 1
ATOM 679 N N . GLY A 1 85 ? -10.642 1.687 -1.515 1.00 96.81 85 GLY A N 1
ATOM 680 C CA . GLY A 1 85 ? -9.360 1.084 -1.175 1.00 96.81 85 GLY A CA 1
ATOM 681 C C . GLY A 1 85 ? -8.501 0.728 -2.382 1.00 96.81 85 GLY A C 1
ATOM 682 O O . GLY A 1 85 ? -7.403 0.204 -2.193 1.00 96.81 85 GLY A O 1
ATOM 683 N N . THR A 1 86 ? -8.962 0.980 -3.610 1.00 97.25 86 THR A N 1
ATOM 684 C CA . THR A 1 86 ? -8.177 0.669 -4.808 1.00 97.25 86 THR A CA 1
ATOM 685 C C . THR A 1 86 ? -7.054 1.675 -5.022 1.00 97.25 86 THR A C 1
ATOM 687 O O . THR A 1 86 ? -7.176 2.849 -4.680 1.00 97.25 86 THR A O 1
ATOM 690 N N . PHE A 1 87 ? -5.943 1.227 -5.600 1.00 95.56 87 PHE A N 1
ATOM 691 C CA . PHE A 1 87 ? -4.831 2.097 -5.969 1.00 95.56 87 PHE A CA 1
ATOM 692 C C . PHE A 1 87 ? -4.203 1.660 -7.292 1.00 95.56 87 PHE A C 1
ATOM 694 O O . PHE A 1 87 ? -4.310 0.503 -7.714 1.00 95.56 87 PHE A O 1
ATOM 701 N N . LYS A 1 88 ? -3.550 2.617 -7.952 1.00 93.25 88 LYS A N 1
ATOM 702 C CA . LYS A 1 88 ? -2.718 2.407 -9.139 1.00 93.25 88 LYS A CA 1
ATOM 703 C C . LYS A 1 88 ? -1.472 3.274 -8.996 1.00 93.25 88 LYS A C 1
ATOM 705 O O . LYS A 1 88 ? -1.592 4.479 -8.784 1.00 93.25 88 LYS A O 1
ATOM 710 N N . LEU A 1 89 ? -0.308 2.657 -9.101 1.00 89.44 89 LEU A N 1
ATOM 711 C CA . LEU A 1 89 ? 1.008 3.265 -9.000 1.00 89.44 89 LEU A CA 1
ATOM 712 C C . LEU A 1 89 ? 1.759 2.943 -10.287 1.00 89.44 89 LEU A C 1
ATOM 714 O O . LEU A 1 89 ? 1.816 1.788 -10.703 1.00 89.44 89 LEU A O 1
ATOM 718 N N . ASN A 1 90 ? 2.316 3.974 -10.912 1.00 84.38 90 ASN A N 1
ATOM 719 C CA . ASN A 1 90 ? 3.263 3.805 -12.003 1.00 84.38 90 ASN A CA 1
ATOM 720 C C . ASN A 1 90 ? 4.645 4.133 -11.442 1.00 84.38 90 ASN A C 1
ATOM 722 O O . ASN A 1 90 ? 4.826 5.228 -10.902 1.00 84.38 90 ASN A O 1
ATOM 726 N N . ALA A 1 91 ? 5.586 3.200 -11.537 1.00 77.06 91 ALA A N 1
ATOM 727 C CA . ALA A 1 91 ? 6.962 3.477 -11.165 1.00 77.06 91 ALA A CA 1
ATOM 728 C C . ALA A 1 91 ? 7.556 4.508 -12.128 1.00 77.06 91 ALA A C 1
ATOM 730 O O . ALA A 1 91 ? 7.301 4.488 -13.335 1.00 77.06 91 ALA A O 1
ATOM 731 N N . LYS A 1 92 ? 8.352 5.411 -11.574 1.00 70.06 92 LYS A N 1
ATOM 732 C CA . LYS A 1 92 ? 9.267 6.272 -12.296 1.00 70.06 92 LYS A CA 1
ATOM 733 C C . LYS A 1 92 ? 10.382 5.375 -12.806 1.00 70.06 92 LYS A C 1
ATOM 735 O O . LYS A 1 92 ? 11.113 4.769 -12.033 1.00 70.06 92 LYS A O 1
ATOM 740 N N . THR A 1 93 ? 10.487 5.279 -14.117 1.00 57.59 93 THR A N 1
ATOM 741 C CA . THR A 1 93 ? 11.590 4.599 -14.778 1.00 57.59 93 THR A CA 1
ATOM 742 C C . THR A 1 93 ? 12.891 5.319 -14.423 1.00 57.59 93 THR A C 1
ATOM 744 O O . THR A 1 93 ? 13.037 6.496 -14.762 1.00 57.59 93 THR A O 1
ATOM 747 N N . SER A 1 94 ? 13.853 4.642 -13.798 1.00 49.75 94 SER A N 1
ATOM 748 C CA . SER A 1 94 ? 15.251 5.009 -14.022 1.00 49.75 94 SER A CA 1
ATOM 749 C C . SER A 1 94 ? 15.675 4.342 -15.333 1.00 49.75 94 SER A C 1
ATOM 751 O O . SER A 1 94 ? 15.291 3.212 -15.641 1.00 49.75 94 SER A O 1
ATOM 753 N N . SER A 1 95 ? 16.431 5.061 -16.152 1.00 47.44 95 SER A N 1
ATOM 754 C CA . SER A 1 95 ? 17.018 4.558 -17.397 1.00 47.44 95 SER A CA 1
ATOM 755 C C . SER A 1 95 ? 18.095 3.481 -17.182 1.00 47.44 95 SER A C 1
ATOM 757 O O . SER A 1 95 ? 18.779 3.131 -18.142 1.00 47.44 95 SER A O 1
ATOM 759 N N . GLU A 1 96 ? 18.259 2.975 -15.956 1.00 48.88 96 GLU A N 1
ATOM 760 C CA . GLU A 1 96 ? 19.323 2.050 -15.552 1.00 48.88 96 GLU A CA 1
ATOM 761 C C . GLU A 1 96 ? 18.804 0.664 -15.127 1.00 48.88 96 GLU A C 1
ATOM 763 O O . GLU A 1 96 ? 19.607 -0.234 -14.902 1.00 48.88 96 GLU A O 1
ATOM 768 N N . PHE A 1 97 ? 17.484 0.437 -15.095 1.00 54.16 97 PHE A N 1
ATOM 769 C CA . PHE A 1 97 ? 16.915 -0.840 -14.646 1.00 54.16 97 PHE A CA 1
ATOM 770 C C . PHE A 1 97 ? 16.790 -1.878 -15.772 1.00 54.16 97 PHE A C 1
ATOM 772 O O . PHE A 1 97 ? 16.083 -1.672 -16.764 1.00 54.16 97 PHE A O 1
ATOM 779 N N . PHE A 1 98 ? 17.470 -3.018 -15.605 1.00 50.81 98 PHE A N 1
ATOM 780 C CA . PHE A 1 98 ? 17.576 -4.095 -16.600 1.00 50.81 98 PHE A CA 1
ATOM 781 C C . PHE A 1 98 ? 16.485 -5.183 -16.504 1.00 50.81 98 PHE A C 1
ATOM 783 O O . PHE A 1 98 ? 16.418 -6.051 -17.376 1.00 50.81 98 PHE A O 1
ATOM 790 N N . GLY A 1 99 ? 15.570 -5.101 -15.538 1.00 51.44 99 GLY A N 1
ATOM 791 C CA . GLY A 1 99 ? 14.441 -6.023 -15.373 1.00 51.44 99 GLY A CA 1
ATOM 792 C C . GLY A 1 99 ? 13.954 -6.051 -13.924 1.00 51.44 99 GLY A C 1
ATOM 793 O O . GLY A 1 99 ? 14.550 -5.409 -13.070 1.00 51.44 99 GLY A O 1
ATOM 794 N N . ILE A 1 100 ? 12.868 -6.781 -13.642 1.00 51.09 100 ILE A N 1
ATOM 795 C CA . ILE A 1 100 ? 12.358 -6.983 -12.266 1.00 51.09 100 ILE A CA 1
ATOM 796 C C . ILE A 1 100 ? 13.306 -7.875 -11.463 1.00 51.09 100 ILE A C 1
ATOM 798 O O . ILE A 1 100 ? 13.369 -7.761 -10.248 1.00 51.09 100 ILE A O 1
ATOM 802 N N . ALA A 1 101 ? 14.046 -8.748 -12.150 1.00 53.91 101 ALA A N 1
ATOM 803 C CA . ALA A 1 101 ? 14.955 -9.710 -11.539 1.00 53.91 101 ALA A CA 1
ATOM 804 C C . ALA A 1 101 ? 16.122 -9.077 -10.763 1.00 53.91 101 ALA A C 1
ATOM 806 O O . ALA A 1 101 ? 16.691 -9.757 -9.915 1.00 53.91 101 ALA A O 1
ATOM 807 N N . ASP A 1 102 ? 16.452 -7.817 -11.053 1.00 63.69 102 ASP A N 1
ATOM 808 C CA . ASP A 1 102 ? 17.534 -7.080 -10.394 1.00 63.69 102 ASP A CA 1
ATOM 809 C C . ASP A 1 102 ? 17.006 -6.088 -9.346 1.00 63.69 102 ASP A C 1
ATOM 811 O O . ASP A 1 102 ? 17.789 -5.325 -8.816 1.00 63.69 102 ASP A O 1
ATOM 815 N N . LEU A 1 103 ? 15.693 -6.057 -9.092 1.00 71.31 103 LEU A N 1
ATOM 816 C CA . LEU A 1 103 ? 15.086 -5.201 -8.074 1.00 71.31 103 LEU A CA 1
ATOM 817 C C . LEU A 1 103 ? 14.765 -6.033 -6.826 1.00 71.31 103 LEU A C 1
ATOM 819 O O . LEU A 1 103 ? 14.267 -7.161 -6.937 1.00 71.31 103 LEU A O 1
ATOM 823 N N . GLU A 1 104 ? 14.864 -5.415 -5.652 1.00 80.75 104 GLU A N 1
ATOM 824 C CA . GLU A 1 104 ? 14.261 -5.873 -4.397 1.00 80.75 104 GLU A CA 1
ATOM 825 C C . GLU A 1 104 ? 13.045 -4.986 -4.034 1.00 80.75 104 GLU A C 1
ATOM 827 O O . GLU A 1 104 ? 13.060 -4.242 -3.043 1.00 80.75 104 GLU A O 1
ATOM 832 N N . PRO A 1 105 ? 11.949 -5.010 -4.832 1.00 84.81 105 PRO A N 1
ATOM 833 C CA . PRO A 1 105 ? 10.894 -4.022 -4.715 1.00 84.81 105 PRO A CA 1
ATOM 834 C C . PRO A 1 105 ? 9.998 -4.263 -3.500 1.00 84.81 105 PRO A C 1
ATOM 836 O O . PRO A 1 105 ? 9.554 -5.378 -3.209 1.00 84.81 105 PRO A O 1
ATOM 839 N N . TYR A 1 106 ? 9.587 -3.178 -2.852 1.00 89.06 106 TYR A N 1
ATOM 840 C CA . TYR A 1 106 ? 8.629 -3.228 -1.755 1.00 89.06 106 TYR A CA 1
ATOM 841 C C . TYR A 1 106 ? 7.711 -2.007 -1.717 1.00 89.06 106 TYR A C 1
ATOM 843 O O . TYR A 1 106 ? 8.037 -0.915 -2.181 1.00 89.06 106 TYR A O 1
ATOM 851 N N . LEU A 1 107 ? 6.523 -2.190 -1.135 1.00 92.38 107 LEU A N 1
ATOM 852 C CA . LEU A 1 107 ? 5.609 -1.095 -0.836 1.00 92.38 107 LEU A CA 1
ATOM 853 C C . LEU A 1 107 ? 5.747 -0.660 0.619 1.00 92.38 107 LEU A C 1
ATOM 855 O O . LEU A 1 107 ? 5.630 -1.486 1.528 1.00 92.38 107 LEU A O 1
ATOM 859 N N . LEU A 1 108 ? 5.873 0.646 0.838 1.00 94.81 108 LEU A N 1
ATOM 860 C CA . LEU A 1 108 ? 5.571 1.280 2.117 1.00 94.81 108 LEU A CA 1
ATOM 861 C C . LEU A 1 108 ? 4.162 1.855 2.071 1.00 94.81 108 LEU A C 1
ATOM 863 O O . LEU A 1 108 ? 3.833 2.687 1.226 1.00 94.81 108 LEU A O 1
ATOM 867 N N . ILE A 1 109 ? 3.317 1.393 2.987 1.00 96.38 109 ILE A N 1
ATOM 868 C CA . ILE A 1 109 ? 1.902 1.745 3.038 1.00 96.38 109 ILE A CA 1
ATOM 869 C C . ILE A 1 109 ? 1.641 2.470 4.350 1.00 96.38 109 ILE A C 1
ATOM 871 O O . ILE A 1 109 ? 1.602 1.849 5.412 1.00 96.38 109 ILE A O 1
ATOM 875 N N . LYS A 1 110 ? 1.423 3.781 4.278 1.00 95.75 110 LYS A N 1
ATOM 876 C CA . LYS A 1 110 ? 1.037 4.608 5.421 1.00 95.75 110 LYS A CA 1
ATOM 877 C C . LYS A 1 110 ? -0.483 4.714 5.497 1.00 95.75 110 LYS A C 1
ATOM 879 O O . LYS A 1 110 ? -1.128 5.235 4.587 1.00 95.75 110 LYS A O 1
ATOM 884 N N . HIS A 1 111 ? -1.069 4.225 6.585 1.00 93.25 111 HIS A N 1
ATOM 885 C CA . HIS A 1 111 ? -2.514 4.075 6.740 1.00 93.25 111 HIS A CA 1
ATOM 886 C C . HIS A 1 111 ? -2.986 4.281 8.186 1.00 93.25 111 HIS A C 1
ATOM 888 O O . HIS A 1 111 ? -2.195 4.386 9.120 1.00 93.25 111 HIS A O 1
ATOM 894 N N . LYS A 1 112 ? -4.313 4.285 8.375 1.00 89.56 112 LYS A N 1
ATOM 895 C CA . LYS A 1 112 ? -4.977 4.360 9.693 1.00 89.56 112 LYS A CA 1
ATOM 896 C C . LYS A 1 112 ? -5.733 3.083 10.087 1.00 89.56 112 LYS A C 1
ATOM 898 O O . LYS A 1 112 ? -6.491 3.083 11.047 1.00 89.56 112 LYS A O 1
ATOM 903 N N . CYS A 1 113 ? -5.563 1.984 9.347 1.00 89.69 113 CYS A N 1
ATOM 904 C CA . CYS A 1 113 ? -6.150 0.693 9.716 1.00 89.69 113 CYS A CA 1
ATOM 905 C C . CYS A 1 113 ? -5.518 0.118 10.992 1.00 89.69 113 CYS A C 1
ATOM 907 O O . CYS A 1 113 ? -4.446 -0.476 10.941 1.00 89.69 113 CYS A O 1
ATOM 909 N N . ILE A 1 114 ? -6.216 0.264 12.116 1.00 82.50 114 ILE A N 1
ATOM 910 C CA . ILE A 1 114 ? -5.792 -0.252 13.423 1.00 82.50 114 ILE A CA 1
ATOM 911 C C . ILE A 1 114 ? -6.000 -1.771 13.518 1.00 82.50 114 ILE A C 1
ATOM 913 O O . ILE A 1 114 ? -5.247 -2.471 14.194 1.00 82.50 114 ILE A O 1
ATOM 917 N N . GLY A 1 115 ? -7.009 -2.311 12.830 1.00 76.44 115 GLY A N 1
ATOM 918 C CA . GLY A 1 115 ? -7.428 -3.698 12.999 1.00 76.44 115 GLY A CA 1
ATOM 919 C C . GLY A 1 115 ? -7.894 -3.932 14.432 1.00 76.44 115 GLY A C 1
ATOM 920 O O . GLY A 1 115 ? -9.024 -3.574 14.736 1.00 76.44 115 GLY A O 1
ATOM 921 N N . ASN A 1 116 ? -7.007 -4.460 15.288 1.00 65.81 116 ASN A N 1
ATOM 922 C CA . ASN A 1 116 ? -7.153 -4.509 16.754 1.00 65.81 116 ASN A CA 1
ATOM 923 C C . ASN A 1 116 ? -5.819 -4.241 17.490 1.00 65.81 116 ASN A C 1
ATOM 925 O O . ASN A 1 116 ? -5.605 -4.762 18.585 1.00 65.81 116 ASN A O 1
ATOM 929 N N . LEU A 1 117 ? -4.879 -3.514 16.872 1.00 62.22 117 LEU A N 1
ATOM 930 C CA . LEU A 1 117 ? -3.675 -3.037 17.561 1.00 62.22 117 LEU A CA 1
ATOM 931 C C . LEU A 1 117 ? -4.122 -2.089 18.673 1.00 62.22 117 LEU A C 1
ATOM 933 O O . LEU A 1 117 ? -4.422 -0.950 18.359 1.00 62.22 117 LEU A O 1
ATOM 937 N N . GLU A 1 118 ? -4.205 -2.601 19.905 1.00 55.97 118 GLU A N 1
ATOM 938 C CA . GLU A 1 118 ? -4.505 -1.917 21.173 1.00 55.97 118 GLU A CA 1
ATOM 939 C C . GLU A 1 118 ? -5.432 -0.695 21.058 1.00 55.97 118 GLU A C 1
ATOM 941 O O . GLU A 1 118 ? -5.044 0.347 20.545 1.00 55.97 118 GLU A O 1
ATOM 946 N N . GLU A 1 119 ? -6.627 -0.769 21.654 1.00 53.50 119 GLU A N 1
ATOM 947 C CA . GLU A 1 119 ? -7.652 0.299 21.696 1.00 53.50 119 GLU A CA 1
ATOM 948 C C . GLU A 1 119 ? -7.152 1.707 22.107 1.00 53.50 119 GLU A C 1
ATOM 950 O O . GLU A 1 119 ? -7.888 2.682 21.981 1.00 53.50 119 GLU A O 1
ATOM 955 N N . LYS A 1 120 ? -5.902 1.844 22.566 1.00 53.19 120 LYS A N 1
ATOM 956 C CA . LYS A 1 120 ? -5.216 3.100 22.887 1.00 53.19 120 LYS A CA 1
ATOM 957 C C . LYS A 1 120 ? -4.217 3.538 21.808 1.00 53.19 120 LYS A C 1
ATOM 959 O O . LYS A 1 120 ? -3.074 3.876 22.113 1.00 53.19 120 LYS A O 1
ATOM 964 N N . ILE A 1 121 ? -4.622 3.551 20.544 1.00 57.06 121 ILE A N 1
ATOM 965 C CA . ILE A 1 121 ? -3.940 4.413 19.574 1.00 57.06 121 ILE A CA 1
ATOM 966 C C . ILE A 1 121 ? -4.520 5.811 19.766 1.00 57.06 121 ILE A C 1
ATOM 968 O O . ILE A 1 121 ? -5.699 6.037 19.498 1.00 57.06 121 ILE A O 1
ATOM 972 N N . GLU A 1 122 ? -3.706 6.732 20.285 1.00 59.69 122 GLU A N 1
ATOM 973 C CA . GLU A 1 122 ? -4.035 8.157 20.279 1.00 59.69 122 GLU A CA 1
ATOM 974 C C . GLU A 1 122 ? -4.425 8.565 18.852 1.00 59.69 122 GLU A C 1
ATOM 976 O O . GLU A 1 122 ? -3.814 8.110 17.884 1.00 59.69 122 GLU A O 1
ATOM 981 N N . GLN A 1 123 ? -5.477 9.380 18.715 1.00 59.00 123 GLN A N 1
ATOM 982 C CA . GLN A 1 123 ? -6.217 9.626 17.465 1.00 59.00 123 GLN A CA 1
ATOM 983 C C . GLN A 1 123 ? -5.387 10.218 16.297 1.00 59.00 123 GLN A C 1
ATOM 985 O O . GLN A 1 123 ? -5.931 10.461 15.216 1.00 59.00 123 GLN A O 1
ATOM 990 N N . GLU A 1 124 ? -4.078 10.399 16.464 1.00 68.88 124 GLU A N 1
ATOM 991 C CA . GLU A 1 124 ? -3.186 11.079 15.524 1.00 68.88 124 GLU A CA 1
ATOM 992 C C . GLU A 1 124 ? -2.072 10.201 14.932 1.00 68.88 124 GLU A C 1
ATOM 994 O O . GLU A 1 124 ? -1.441 10.611 13.956 1.00 68.88 124 GLU A O 1
ATOM 999 N N . CYS A 1 125 ? -1.854 8.978 15.428 1.00 80.06 125 CYS A N 1
ATOM 1000 C CA . CYS A 1 125 ? -0.755 8.150 14.927 1.00 80.06 125 CYS A CA 1
ATOM 1001 C C . CYS A 1 125 ? -1.052 7.532 13.552 1.00 80.06 125 CYS A C 1
ATOM 1003 O O . CYS A 1 125 ? -2.164 7.078 13.257 1.00 80.06 125 CYS A O 1
ATOM 1005 N N . TRP A 1 126 ? -0.013 7.436 12.726 1.00 87.75 126 TRP A N 1
ATOM 1006 C CA . TRP A 1 126 ? -0.032 6.678 11.479 1.00 87.75 126 TRP A CA 1
ATOM 1007 C C . TRP A 1 126 ? 0.597 5.302 11.676 1.00 87.75 126 TRP A C 1
ATOM 1009 O O . TRP A 1 126 ? 1.524 5.118 12.466 1.00 87.75 126 TRP A O 1
ATOM 1019 N N . LEU A 1 127 ? 0.102 4.329 10.922 1.00 90.69 127 LEU A N 1
ATOM 1020 C CA . LEU A 1 127 ? 0.699 3.005 10.819 1.00 90.69 127 LEU A CA 1
ATOM 1021 C C . LEU A 1 127 ? 1.396 2.900 9.470 1.00 90.69 127 LEU A C 1
ATOM 1023 O O . LEU A 1 127 ? 0.831 3.312 8.458 1.00 90.69 127 LEU A O 1
ATOM 1027 N N . ILE A 1 128 ? 2.615 2.371 9.465 1.00 92.69 128 ILE A N 1
ATOM 1028 C CA . ILE A 1 128 ? 3.384 2.113 8.250 1.00 92.69 128 ILE A CA 1
ATOM 1029 C C . ILE A 1 128 ? 3.621 0.617 8.145 1.00 92.69 128 ILE A C 1
ATOM 1031 O O . ILE A 1 128 ? 4.311 0.041 8.986 1.00 92.69 128 ILE A O 1
ATOM 1035 N N . SER A 1 129 ? 3.067 0.004 7.105 1.00 92.94 129 SER A N 1
ATOM 1036 C CA . SER A 1 129 ? 3.277 -1.406 6.793 1.00 92.94 129 SER A CA 1
ATOM 1037 C C . SER A 1 129 ? 4.166 -1.572 5.573 1.00 92.94 129 SER A C 1
ATOM 1039 O O . SER A 1 129 ? 3.982 -0.879 4.572 1.00 92.94 129 SER A O 1
ATOM 1041 N N . ARG A 1 130 ? 5.092 -2.529 5.648 1.00 92.56 130 ARG A N 1
ATOM 1042 C CA . ARG A 1 130 ? 5.943 -2.934 4.524 1.00 92.56 130 ARG A CA 1
ATOM 1043 C C . ARG A 1 130 ? 5.371 -4.181 3.850 1.00 92.56 130 ARG A C 1
ATOM 1045 O O . ARG A 1 130 ? 5.081 -5.162 4.538 1.00 92.56 130 ARG A O 1
ATOM 1052 N N . TYR A 1 131 ? 5.217 -4.140 2.528 1.00 90.88 131 TYR A N 1
ATOM 1053 C CA . TYR A 1 131 ? 4.807 -5.274 1.696 1.00 90.88 131 TYR A CA 1
ATOM 1054 C C . TYR A 1 131 ? 5.905 -5.590 0.685 1.00 90.88 131 TYR A C 1
ATOM 1056 O O . TYR A 1 131 ? 6.147 -4.808 -0.227 1.00 90.88 131 TYR A O 1
ATOM 1064 N N . ASP A 1 132 ? 6.546 -6.735 0.855 1.00 88.06 132 ASP A N 1
ATOM 1065 C CA . ASP A 1 132 ? 7.593 -7.235 -0.032 1.00 88.06 132 ASP A CA 1
ATOM 1066 C C . ASP A 1 132 ? 6.978 -7.755 -1.346 1.00 88.06 132 ASP A C 1
ATOM 1068 O O . ASP A 1 132 ? 6.034 -8.557 -1.323 1.00 88.06 132 ASP A O 1
ATOM 1072 N N . LEU A 1 133 ? 7.464 -7.250 -2.483 1.00 84.06 133 LEU A N 1
ATOM 1073 C CA . LEU A 1 133 ? 7.026 -7.648 -3.822 1.00 84.06 133 LEU A CA 1
ATOM 1074 C C . LEU A 1 133 ? 7.997 -8.632 -4.489 1.00 84.06 133 LEU A C 1
ATOM 1076 O O . LEU A 1 133 ? 7.603 -9.251 -5.478 1.00 84.06 133 LEU A O 1
ATOM 1080 N N . SER A 1 134 ? 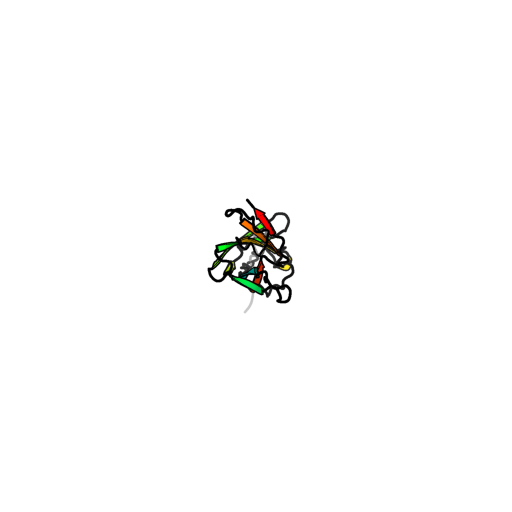9.200 -8.835 -3.946 1.00 77.75 134 SER A N 1
ATOM 1081 C CA . SER A 1 134 ? 10.246 -9.716 -4.489 1.00 77.75 134 SER A CA 1
ATOM 1082 C C . SER A 1 134 ? 9.801 -11.181 -4.553 1.00 77.75 134 SER A C 1
ATOM 1084 O O . SER A 1 134 ? 10.252 -11.957 -5.390 1.00 77.75 134 SER A O 1
ATOM 1086 N N . ALA A 1 135 ? 8.852 -11.574 -3.697 1.00 71.19 135 ALA A N 1
ATOM 1087 C CA . ALA A 1 135 ? 8.264 -12.915 -3.697 1.00 71.19 135 ALA A CA 1
ATOM 1088 C C . ALA A 1 135 ? 7.134 -13.116 -4.731 1.00 71.19 135 ALA A C 1
ATOM 1090 O O . ALA A 1 135 ? 6.564 -14.213 -4.812 1.00 71.19 135 ALA A O 1
ATOM 1091 N N . LEU A 1 136 ? 6.744 -12.079 -5.482 1.00 71.44 136 LEU A N 1
ATOM 1092 C CA . LEU A 1 136 ? 5.655 -12.159 -6.454 1.00 71.44 136 LEU A CA 1
ATOM 1093 C C . LEU A 1 136 ? 6.181 -12.435 -7.867 1.00 71.44 136 LEU A C 1
ATOM 1095 O O . LEU A 1 136 ? 7.174 -11.850 -8.283 1.00 71.44 136 LEU A O 1
ATOM 1099 N N . PRO A 1 137 ? 5.489 -13.277 -8.656 1.00 67.38 137 PRO A N 1
ATOM 1100 C CA . PRO A 1 137 ? 5.813 -13.412 -10.070 1.00 67.38 137 PRO A CA 1
ATOM 1101 C C . PRO A 1 137 ? 5.520 -12.091 -10.799 1.00 67.38 137 PRO A C 1
ATOM 1103 O O . PRO A 1 137 ? 4.494 -11.460 -10.527 1.00 67.38 137 PRO A O 1
ATOM 1106 N N . GLU A 1 138 ? 6.370 -11.731 -11.766 1.00 60.28 138 GLU A N 1
ATOM 1107 C CA . GLU A 1 138 ? 6.341 -10.472 -12.543 1.00 60.28 138 GLU A CA 1
ATOM 1108 C C . GLU A 1 138 ? 4.968 -10.137 -13.171 1.00 60.28 138 GLU A C 1
ATOM 1110 O O . GLU A 1 138 ? 4.658 -8.991 -13.479 1.00 60.28 138 GLU A O 1
ATOM 1115 N N . GLU A 1 139 ? 4.094 -11.130 -13.338 1.00 59.31 139 GLU A N 1
ATOM 1116 C CA . GLU A 1 139 ? 2.762 -10.978 -13.933 1.00 59.31 139 GLU A CA 1
ATOM 1117 C C . GLU A 1 139 ? 1.658 -10.587 -12.923 1.00 59.31 139 GLU A C 1
ATOM 1119 O O . GLU A 1 139 ? 0.518 -10.319 -13.317 1.00 59.31 139 GLU A O 1
ATOM 1124 N N . LYS A 1 140 ? 1.944 -10.553 -11.610 1.00 60.47 140 LYS A N 1
ATOM 1125 C CA . LYS A 1 140 ? 0.936 -10.352 -10.545 1.00 60.47 140 LYS A CA 1
ATOM 1126 C C . LYS A 1 140 ? 1.071 -9.016 -9.816 1.00 60.47 140 LYS A C 1
ATOM 1128 O O . LYS A 1 140 ? 1.250 -8.967 -8.604 1.00 60.47 140 LYS A O 1
ATOM 1133 N N . TYR A 1 141 ? 0.820 -7.925 -10.530 1.00 69.06 141 TYR A N 1
ATOM 1134 C CA . TYR A 1 141 ? 0.707 -6.585 -9.940 1.00 69.06 141 TYR A CA 1
ATOM 1135 C C . TYR A 1 141 ? -0.743 -6.105 -9.753 1.00 69.06 141 TYR A C 1
ATOM 1137 O O . TYR A 1 141 ? -1.040 -4.914 -9.853 1.00 69.06 141 TYR A O 1
ATOM 1145 N N . ASN A 1 142 ? -1.665 -7.036 -9.493 1.00 81.44 142 ASN A N 1
ATOM 1146 C CA . ASN A 1 142 ? -3.004 -6.745 -8.977 1.00 81.44 142 ASN A CA 1
ATOM 1147 C C . ASN A 1 142 ? -3.134 -7.354 -7.575 1.00 81.44 142 ASN A C 1
ATOM 1149 O O . ASN A 1 142 ? -3.460 -8.532 -7.416 1.00 81.44 142 ASN A O 1
ATOM 1153 N N . LEU A 1 143 ? -2.789 -6.557 -6.568 1.00 84.50 143 LEU A N 1
ATOM 1154 C CA . LEU A 1 143 ? -2.555 -7.006 -5.202 1.00 84.50 143 LEU A CA 1
ATOM 1155 C C . LEU A 1 143 ? -3.827 -6.917 -4.352 1.00 84.50 143 LEU A C 1
ATOM 1157 O O . LEU A 1 143 ? -4.501 -5.889 -4.318 1.00 84.50 143 LEU A O 1
ATOM 1161 N N . GLY A 1 144 ? -4.124 -7.974 -3.600 1.00 86.19 144 GLY A N 1
ATOM 1162 C CA . GLY A 1 144 ? -5.105 -7.941 -2.512 1.00 86.19 144 GLY A CA 1
ATOM 1163 C C . GLY A 1 144 ? -4.387 -7.840 -1.172 1.00 86.19 144 GLY A C 1
ATOM 1164 O O . GLY A 1 144 ? -4.012 -8.869 -0.608 1.00 86.19 144 GLY A O 1
ATOM 1165 N N . ILE A 1 145 ? -4.174 -6.622 -0.669 1.00 88.62 145 ILE A N 1
ATOM 1166 C CA . ILE A 1 145 ? -3.397 -6.395 0.556 1.00 88.62 145 ILE A CA 1
ATOM 1167 C C . ILE A 1 145 ? -4.350 -6.189 1.727 1.00 88.62 145 ILE A C 1
ATOM 1169 O O . ILE A 1 145 ? -5.171 -5.269 1.735 1.00 88.62 145 ILE A O 1
ATOM 1173 N N . ARG A 1 146 ? -4.213 -7.043 2.743 1.00 90.56 146 ARG A N 1
ATOM 1174 C CA . ARG A 1 146 ? -4.997 -6.961 3.974 1.00 90.56 146 ARG A CA 1
ATOM 1175 C C . ARG A 1 146 ? -4.122 -6.574 5.157 1.00 90.56 146 ARG A C 1
ATOM 1177 O O . ARG A 1 146 ? -3.130 -7.240 5.465 1.00 90.56 146 ARG A O 1
ATOM 1184 N N . LEU A 1 147 ? -4.523 -5.498 5.816 1.00 88.31 147 LEU A N 1
ATOM 1185 C CA . LEU A 1 147 ? -3.837 -4.867 6.937 1.00 88.31 147 LEU A CA 1
ATOM 1186 C C . LEU A 1 147 ? -4.652 -5.044 8.220 1.00 88.31 147 LEU A C 1
ATOM 1188 O O . LEU A 1 147 ? -5.842 -5.369 8.185 1.00 88.31 147 LEU A O 1
ATOM 1192 N N . GLY A 1 148 ? -4.008 -4.817 9.361 1.00 80.81 148 GLY A N 1
ATOM 1193 C CA . GLY A 1 148 ? -4.644 -4.954 10.665 1.00 80.81 148 GLY A CA 1
ATOM 1194 C C . GLY A 1 148 ? -4.638 -6.396 11.170 1.00 80.81 148 GLY A C 1
ATOM 1195 O O . GLY A 1 148 ? -3.612 -7.076 11.149 1.00 80.81 148 GLY A O 1
ATOM 1196 N N . ALA A 1 149 ? -5.775 -6.852 11.684 1.00 73.38 149 ALA A N 1
ATOM 1197 C CA . ALA A 1 149 ? -5.869 -8.076 12.463 1.00 73.38 149 ALA A CA 1
ATOM 1198 C C . ALA A 1 149 ? -5.432 -9.320 11.674 1.00 73.38 149 ALA A C 1
ATOM 1200 O O . ALA A 1 149 ? -5.953 -9.605 10.597 1.00 73.38 149 ALA A O 1
ATOM 1201 N N . GLY A 1 150 ? -4.470 -10.067 12.222 1.00 67.62 150 GLY A N 1
ATOM 1202 C CA . GLY A 1 150 ? -3.945 -11.280 11.588 1.00 67.62 150 GLY A CA 1
ATOM 1203 C C . GLY A 1 150 ? -3.127 -11.035 10.314 1.00 67.62 150 GLY A C 1
ATOM 1204 O O . GLY A 1 150 ? -2.760 -12.001 9.643 1.00 67.62 150 GLY A O 1
ATOM 1205 N N . SER A 1 151 ? -2.829 -9.776 9.966 1.00 77.81 151 SER A N 1
ATOM 1206 C CA . SER A 1 151 ? -1.899 -9.469 8.881 1.00 77.81 151 SER A CA 1
ATOM 1207 C C . SER A 1 151 ? -0.490 -9.944 9.241 1.00 77.81 151 SER A C 1
ATOM 1209 O O . SER A 1 151 ? -0.047 -9.807 10.379 1.00 77.81 151 SER A O 1
ATOM 1211 N N . ARG A 1 152 ? 0.224 -10.503 8.258 1.00 77.44 152 ARG A N 1
ATOM 1212 C CA . ARG A 1 152 ? 1.634 -10.913 8.396 1.00 77.44 152 ARG A CA 1
ATOM 1213 C C . ARG A 1 152 ? 2.615 -9.783 8.070 1.00 77.44 152 ARG A C 1
ATOM 1215 O O . ARG A 1 152 ? 3.821 -10.002 8.097 1.00 77.44 152 ARG A O 1
ATOM 1222 N N . LEU A 1 153 ? 2.107 -8.600 7.728 1.00 84.12 153 LEU A N 1
ATOM 1223 C CA . LEU A 1 153 ? 2.928 -7.463 7.332 1.00 84.12 153 LEU A CA 1
ATOM 1224 C C . LEU A 1 153 ? 3.556 -6.811 8.560 1.00 84.12 153 LEU A C 1
ATOM 1226 O O . LEU A 1 153 ? 2.873 -6.518 9.546 1.00 84.12 153 LEU A O 1
ATOM 1230 N N . ARG A 1 154 ? 4.863 -6.543 8.480 1.00 81.81 154 ARG A N 1
ATOM 1231 C CA . ARG A 1 154 ? 5.562 -5.759 9.501 1.00 81.81 154 ARG A CA 1
ATOM 1232 C C . ARG A 1 154 ? 4.974 -4.355 9.503 1.00 81.81 154 ARG A C 1
ATOM 1234 O O . ARG A 1 154 ? 4.960 -3.702 8.463 1.00 81.81 154 ARG A O 1
ATOM 1241 N N . THR A 1 155 ? 4.462 -3.932 10.655 1.00 83.56 155 THR A N 1
ATOM 1242 C CA . THR A 1 155 ? 3.753 -2.661 10.813 1.00 83.56 155 THR A CA 1
ATOM 1243 C C . THR A 1 155 ? 4.359 -1.882 11.966 1.00 83.56 155 THR A C 1
ATOM 1245 O O . THR A 1 155 ? 4.326 -2.343 13.106 1.00 83.56 155 THR A O 1
ATOM 1248 N N . ASN A 1 156 ? 4.885 -0.701 11.662 1.00 85.44 156 ASN A N 1
ATOM 1249 C CA . ASN A 1 156 ? 5.436 0.227 12.637 1.00 85.44 156 ASN A CA 1
ATOM 1250 C C . ASN A 1 156 ? 4.427 1.338 12.926 1.00 85.44 156 ASN A C 1
ATOM 1252 O O . ASN A 1 156 ? 3.690 1.778 12.041 1.00 85.44 156 ASN A O 1
ATOM 1256 N N . ARG A 1 157 ? 4.404 1.803 14.174 1.00 83.44 157 ARG A N 1
ATOM 1257 C CA . ARG A 1 157 ? 3.604 2.954 14.598 1.00 83.44 157 ARG A CA 1
ATOM 1258 C C . ARG A 1 157 ? 4.477 4.202 14.566 1.00 83.44 157 ARG A C 1
ATOM 1260 O O . ARG A 1 157 ? 5.583 4.173 15.097 1.00 83.44 157 ARG A O 1
ATOM 1267 N N . ILE A 1 158 ? 3.961 5.275 13.974 1.00 82.62 158 ILE A N 1
ATOM 1268 C CA . ILE A 1 158 ? 4.586 6.597 13.995 1.00 82.62 158 ILE A CA 1
ATOM 1269 C C . ILE A 1 158 ? 3.587 7.592 14.577 1.00 82.62 158 ILE A C 1
ATOM 1271 O O . ILE A 1 158 ? 2.542 7.872 13.980 1.00 82.62 158 ILE A O 1
ATOM 1275 N N . CYS A 1 159 ? 3.949 8.075 15.757 1.00 78.50 159 CYS A N 1
ATOM 1276 C CA . CYS A 1 159 ? 3.436 9.244 16.443 1.00 78.50 159 CYS A CA 1
ATOM 1277 C C . CYS A 1 159 ? 4.674 10.158 16.607 1.00 78.50 159 CYS A C 1
ATOM 1279 O O . CYS A 1 159 ? 4.531 11.373 16.407 1.00 78.50 159 CYS A O 1
#

Organism: Meloidogyne enterolobii (NCBI:txid390850)

Sequence (159 aa):
MNKIKIFLIIFLVINLSSYIYPFKIFPQLNYKISGKLECMTFIPSNISIIPSQVRVTPISNAQIQLWDEDDGDDFLGETTSLNDGTFKLNAKTSSEFFGIADLEPYLLIKHKCIGNLEEKIEQECWLISRYDLSALPEEKYNLGIRLGAGSRLRTNRIC

pLDDT: mean 72.61, std 19.84, range [33.38, 97.81]